Protein AF-A0A9P6AEB2-F1 (afdb_monomer)

pLDDT: mean 73.43, std 20.92, range [36.22, 98.19]

InterPro domains:
  IPR002227 Tyrosinase copper-binding domain [PF00264] (105-147)
  IPR008922 Di-copper centre-containing domain superfamily [G3DSA:1.10.1280.10] (51-149)
  IPR008922 Di-copper centre-containing domain superfamily [SSF48056] (62-147)

Nearest PDB structures (foldseek):
  8c0e-assembly1_E  TM=3.699E-01  e=6.112E+00  Pectobacterium atrosepticum
  8otw-assembly1_A  TM=3.261E-01  e=9.366E+00  Strongylocentrotus purpuratus

Structure (mmCIF, N/CA/C/O backbone):
data_AF-A0A9P6AEB2-F1
#
_entry.id   AF-A0A9P6AEB2-F1
#
loop_
_atom_site.group_PDB
_atom_site.id
_atom_site.type_symbol
_atom_site.label_atom_id
_atom_site.label_alt_id
_atom_site.label_comp_id
_atom_site.label_asym_id
_atom_site.label_entity_id
_atom_site.label_seq_id
_atom_site.pdbx_PDB_ins_code
_atom_site.Cartn_x
_atom_site.Cartn_y
_atom_site.Cartn_z
_atom_site.occupancy
_atom_site.B_iso_or_equiv
_atom_site.auth_seq_id
_atom_site.auth_comp_id
_atom_site.auth_asym_id
_atom_site.auth_atom_id
_atom_site.pdbx_PDB_model_num
ATOM 1 N N . MET A 1 1 ? -8.001 -49.826 -29.711 1.00 40.19 1 MET A N 1
ATOM 2 C CA . MET A 1 1 ? -7.305 -49.556 -28.436 1.00 40.19 1 MET A CA 1
ATOM 3 C C . MET A 1 1 ? -7.581 -48.108 -28.078 1.00 40.19 1 MET A C 1
ATOM 5 O O . MET A 1 1 ? -6.983 -47.218 -28.660 1.00 40.19 1 MET A O 1
ATOM 9 N N . GLY A 1 2 ? -8.594 -47.877 -27.250 1.00 40.66 2 GLY A N 1
ATOM 10 C CA . GLY A 1 2 ? -9.009 -46.552 -26.795 1.00 40.66 2 GLY A CA 1
ATOM 11 C C . GLY A 1 2 ? -9.121 -46.562 -25.275 1.00 40.66 2 GLY A C 1
ATOM 12 O O . GLY A 1 2 ? -9.336 -47.629 -24.709 1.00 40.66 2 GLY A O 1
ATOM 13 N N . HIS A 1 3 ? -9.013 -45.372 -24.679 1.00 36.22 3 HIS A N 1
ATOM 14 C CA . HIS A 1 3 ? -9.020 -45.037 -23.244 1.00 36.22 3 HIS A CA 1
ATOM 15 C C . HIS A 1 3 ? -7.656 -44.964 -22.548 1.00 36.22 3 HIS A C 1
ATOM 17 O O . HIS A 1 3 ? -7.284 -45.856 -21.800 1.00 36.22 3 HIS A O 1
ATOM 23 N N . VAL A 1 4 ? -6.995 -43.807 -22.685 1.00 41.25 4 VAL A N 1
ATOM 24 C CA . VAL A 1 4 ? -6.305 -43.152 -21.558 1.00 41.25 4 VAL A CA 1
ATOM 25 C C . VAL A 1 4 ? -6.561 -41.643 -21.652 1.00 41.25 4 VAL A C 1
ATOM 27 O O . VAL A 1 4 ? -5.725 -40.881 -22.120 1.00 41.25 4 VAL A O 1
ATOM 30 N N . ILE A 1 5 ? -7.753 -41.204 -21.241 1.00 45.84 5 ILE A N 1
ATOM 31 C CA . ILE A 1 5 ? -7.956 -39.849 -20.714 1.00 45.84 5 ILE A CA 1
ATOM 32 C C . ILE A 1 5 ? -8.869 -39.981 -19.492 1.00 45.84 5 ILE A C 1
ATOM 34 O O . ILE A 1 5 ? -9.943 -40.572 -19.598 1.00 45.84 5 ILE A O 1
ATOM 38 N N . ARG A 1 6 ? -8.439 -39.327 -18.404 1.00 44.28 6 ARG A N 1
ATOM 39 C CA . ARG A 1 6 ? -9.126 -39.008 -17.136 1.00 44.28 6 ARG A CA 1
ATOM 40 C C . ARG A 1 6 ? -8.819 -39.930 -15.960 1.00 44.28 6 ARG A C 1
ATOM 42 O O . ARG A 1 6 ? -9.438 -40.967 -15.813 1.00 44.28 6 ARG A O 1
ATOM 49 N N . GLU A 1 7 ? -7.909 -39.448 -15.117 1.00 44.34 7 GLU A N 1
ATOM 50 C CA . GLU A 1 7 ? -7.913 -39.438 -13.640 1.00 44.34 7 GLU A CA 1
ATOM 51 C C . GLU A 1 7 ? -6.505 -38.940 -13.257 1.00 44.34 7 GLU A C 1
ATOM 53 O O . GLU A 1 7 ? -5.522 -39.504 -13.710 1.00 44.34 7 GLU A O 1
ATOM 58 N N . PHE A 1 8 ? -6.302 -37.734 -12.719 1.00 37.47 8 PHE A N 1
ATOM 59 C CA . PHE A 1 8 ? -6.495 -37.361 -11.319 1.00 37.47 8 PHE A CA 1
ATOM 60 C C . PHE A 1 8 ? -6.744 -35.844 -11.191 1.00 37.47 8 PHE A C 1
ATOM 62 O O . PHE A 1 8 ? -5.813 -35.045 -11.214 1.00 37.47 8 PHE A O 1
ATOM 69 N N . THR A 1 9 ? -7.987 -35.433 -10.957 1.00 47.78 9 THR A N 1
ATOM 70 C CA . THR A 1 9 ? -8.284 -34.150 -10.294 1.00 47.78 9 THR A CA 1
ATOM 71 C C . THR A 1 9 ? -9.247 -34.424 -9.149 1.00 47.78 9 THR A C 1
ATOM 73 O O . THR A 1 9 ? -10.431 -34.103 -9.204 1.00 47.78 9 THR A O 1
ATOM 76 N N . SER A 1 10 ? -8.741 -35.089 -8.111 1.00 46.66 10 SER A N 1
ATOM 77 C CA . SER A 1 10 ? -9.442 -35.233 -6.838 1.00 46.66 10 SER A CA 1
ATOM 78 C C . SER A 1 10 ? -8.967 -34.113 -5.917 1.00 46.66 10 SER A C 1
ATOM 80 O O . SER A 1 10 ? -7.926 -34.214 -5.268 1.00 46.66 10 SER A O 1
ATOM 82 N N . ASN A 1 11 ? -9.744 -33.028 -5.877 1.00 57.44 11 ASN A N 1
ATOM 83 C CA . ASN A 1 11 ? -9.537 -31.851 -5.022 1.00 57.44 11 ASN A CA 1
ATOM 84 C C . ASN A 1 11 ? -9.326 -32.234 -3.537 1.00 57.44 11 ASN A C 1
ATOM 86 O O . ASN A 1 11 ? -8.696 -31.524 -2.764 1.00 57.44 11 ASN A O 1
ATOM 90 N N . THR A 1 12 ? -9.807 -33.409 -3.136 1.00 54.31 12 THR A N 1
ATOM 91 C CA . THR A 1 12 ? -9.716 -33.966 -1.785 1.00 54.31 12 THR A CA 1
ATOM 92 C C . THR A 1 12 ? -8.300 -34.295 -1.311 1.00 54.31 12 THR A C 1
ATOM 94 O O . THR A 1 12 ? -8.039 -34.166 -0.117 1.00 54.31 12 THR A O 1
ATOM 97 N N . ALA A 1 13 ? -7.380 -34.702 -2.192 1.00 53.53 13 ALA A N 1
ATOM 98 C CA . ALA A 1 13 ? -6.007 -35.019 -1.780 1.00 53.53 13 ALA A CA 1
ATOM 99 C C . ALA A 1 13 ? -5.210 -33.746 -1.449 1.00 53.53 13 ALA A C 1
ATOM 101 O O . ALA A 1 13 ? -4.573 -33.672 -0.398 1.00 53.53 13 ALA A O 1
ATOM 102 N N . GLY A 1 14 ? -5.335 -32.719 -2.297 1.00 50.91 14 GLY A N 1
ATOM 103 C CA . GLY A 1 14 ? -4.749 -31.398 -2.057 1.00 50.91 14 GLY A CA 1
ATOM 104 C C . GLY A 1 14 ? -5.352 -30.716 -0.830 1.00 50.91 14 GLY A C 1
ATOM 105 O O . GLY A 1 14 ? -4.615 -30.229 0.022 1.00 50.91 14 GLY A O 1
ATOM 106 N N . ILE A 1 15 ? -6.681 -30.772 -0.667 1.00 54.59 15 ILE A N 1
ATOM 107 C CA . ILE A 1 15 ? -7.358 -30.234 0.523 1.00 54.59 15 ILE A CA 1
ATOM 108 C C . ILE A 1 15 ? -6.864 -30.933 1.796 1.00 54.59 15 ILE A C 1
ATOM 110 O O . ILE A 1 15 ? -6.524 -30.252 2.754 1.00 54.59 15 ILE A O 1
ATOM 114 N N . ARG A 1 16 ? -6.737 -32.269 1.811 1.00 55.72 16 ARG A N 1
ATOM 115 C CA . ARG A 1 16 ? -6.231 -33.008 2.984 1.00 55.72 16 ARG A CA 1
ATOM 116 C C . ARG A 1 16 ? -4.800 -32.631 3.356 1.00 55.72 16 ARG A C 1
ATOM 118 O O . ARG A 1 16 ? -4.515 -32.482 4.541 1.00 55.72 16 ARG A O 1
ATOM 125 N N . GLN A 1 17 ? -3.917 -32.469 2.372 1.00 57.34 17 GLN A N 1
ATOM 126 C CA . GLN A 1 17 ? -2.542 -32.035 2.625 1.00 57.34 17 GLN A CA 1
ATOM 127 C C . GLN A 1 17 ? -2.496 -30.610 3.178 1.00 57.34 17 GLN A C 1
ATOM 129 O O . GLN A 1 17 ? -1.814 -30.364 4.168 1.00 57.34 17 GLN A O 1
ATOM 134 N N . VAL A 1 18 ? -3.275 -29.688 2.607 1.00 57.72 18 VAL A N 1
ATOM 135 C CA . VAL A 1 18 ? -3.355 -28.305 3.097 1.00 57.72 18 VAL A CA 1
ATOM 136 C C . VAL A 1 18 ? -3.968 -28.248 4.500 1.00 57.72 18 VAL A C 1
ATOM 138 O O . VAL A 1 18 ? -3.450 -27.533 5.350 1.00 57.72 18 VAL A O 1
ATOM 141 N N . THR A 1 19 ? -5.009 -29.035 4.795 1.00 54.16 19 THR A N 1
ATOM 142 C CA . THR A 1 19 ? -5.603 -29.115 6.140 1.00 54.16 19 THR A CA 1
ATOM 143 C C . THR A 1 19 ? -4.622 -29.685 7.162 1.00 54.16 19 THR A C 1
ATOM 145 O O . THR A 1 19 ? -4.500 -29.123 8.246 1.00 54.16 19 THR A O 1
ATOM 148 N N . MET A 1 20 ? -3.878 -30.741 6.813 1.00 60.97 20 MET A N 1
ATOM 149 C CA . MET A 1 20 ? -2.856 -31.325 7.689 1.00 60.97 20 MET A CA 1
ATOM 150 C C . MET A 1 20 ? -1.724 -30.328 7.969 1.00 60.97 20 MET A C 1
ATOM 152 O O . MET A 1 20 ? -1.334 -30.151 9.121 1.00 60.97 20 MET A O 1
ATOM 156 N N . LEU A 1 21 ? -1.229 -29.639 6.937 1.00 59.62 21 LEU A N 1
ATOM 157 C CA . LEU A 1 21 ? -0.194 -28.612 7.079 1.00 59.62 21 LEU A CA 1
ATOM 158 C C . LEU A 1 21 ? -0.692 -27.413 7.893 1.00 59.62 21 LEU A C 1
ATOM 160 O O . LEU A 1 21 ? 0.050 -26.883 8.713 1.00 59.62 21 LEU A O 1
ATOM 164 N N . CYS A 1 22 ? -1.955 -27.023 7.725 1.00 49.41 22 CYS A N 1
ATOM 165 C CA . CYS A 1 22 ? -2.576 -25.958 8.505 1.00 49.41 22 CYS A CA 1
ATOM 166 C C . CYS A 1 22 ? -2.737 -26.364 9.980 1.00 49.41 22 CYS A C 1
ATOM 168 O O . CYS A 1 22 ? -2.362 -25.604 10.866 1.00 49.41 22 CYS A O 1
ATOM 170 N N . GLN A 1 23 ? -3.187 -27.591 10.265 1.00 62.38 23 GLN A N 1
ATOM 171 C CA . GLN A 1 23 ? -3.258 -28.130 11.630 1.00 62.38 23 GLN A CA 1
ATOM 172 C C . GLN A 1 23 ? -1.882 -28.248 12.287 1.00 62.38 23 GLN A C 1
ATOM 174 O O . GLN A 1 23 ? -1.746 -27.969 13.479 1.00 62.38 23 GLN A O 1
ATOM 179 N N . HIS A 1 24 ? -0.856 -28.609 11.517 1.00 57.66 24 HIS A N 1
ATOM 180 C CA . HIS A 1 24 ? 0.514 -28.654 12.006 1.00 57.66 24 HIS A CA 1
ATOM 181 C C . HIS A 1 24 ? 1.066 -27.249 12.290 1.00 57.66 24 HIS A C 1
ATOM 183 O O . HIS A 1 24 ? 1.595 -27.015 13.374 1.00 57.66 24 HIS A O 1
ATOM 189 N N . ALA A 1 25 ? 0.851 -26.282 11.394 1.00 53.41 25 ALA A N 1
ATOM 190 C CA . ALA A 1 25 ? 1.230 -24.885 11.614 1.00 53.41 25 ALA A CA 1
ATOM 191 C C . ALA A 1 25 ? 0.527 -24.286 12.848 1.00 53.41 25 ALA A C 1
ATOM 193 O O . ALA A 1 25 ? 1.171 -23.654 13.677 1.00 53.41 25 ALA A O 1
ATOM 194 N N . LEU A 1 26 ? -0.762 -24.586 13.045 1.00 56.41 26 LEU A N 1
ATOM 195 C CA . LEU A 1 26 ? -1.515 -24.211 14.250 1.00 56.41 26 LEU A CA 1
ATOM 196 C C . LEU A 1 26 ? -1.003 -24.908 15.522 1.00 56.41 26 LEU A C 1
ATOM 198 O O . LEU A 1 26 ? -1.275 -24.455 16.633 1.00 56.41 26 LEU A O 1
ATOM 202 N N . SER A 1 27 ? -0.318 -26.050 15.408 1.00 58.12 27 SER A N 1
ATOM 203 C CA . SER A 1 27 ? 0.345 -26.731 16.539 1.00 58.12 27 SER A CA 1
ATOM 204 C C . SER A 1 27 ? 1.694 -26.143 16.912 1.00 58.12 27 SER A C 1
ATOM 206 O O . SER A 1 27 ? 2.167 -26.385 18.017 1.00 58.12 27 SER A O 1
ATOM 208 N N . MET A 1 28 ? 2.258 -25.327 16.028 1.00 53.81 28 MET A N 1
ATOM 209 C CA . MET A 1 28 ? 3.530 -24.646 16.225 1.00 53.81 28 MET A CA 1
ATOM 210 C C . MET A 1 28 ? 3.367 -23.184 16.659 1.00 53.81 28 MET A C 1
ATOM 212 O O . MET A 1 28 ? 4.372 -22.528 16.912 1.00 53.81 28 MET A O 1
ATOM 216 N N . ASP A 1 29 ? 2.135 -22.672 16.762 1.00 47.72 29 ASP A N 1
ATOM 217 C CA . ASP A 1 29 ? 1.865 -21.304 17.213 1.00 47.72 29 ASP A CA 1
ATOM 218 C C . ASP A 1 29 ? 1.933 -21.193 18.755 1.00 47.72 29 ASP A C 1
ATOM 220 O O . ASP A 1 29 ? 1.071 -21.749 19.449 1.00 47.72 29 ASP A O 1
ATOM 224 N N . PRO A 1 30 ? 2.917 -20.463 19.319 1.00 51.06 30 PRO A N 1
ATOM 225 C CA . PRO A 1 30 ? 3.037 -20.253 20.762 1.00 51.06 30 PRO A CA 1
ATOM 226 C C . PRO A 1 30 ? 1.920 -19.371 21.352 1.00 51.06 30 PRO A C 1
ATOM 228 O O . PRO A 1 30 ? 1.760 -19.341 22.570 1.00 51.06 30 PRO A O 1
ATOM 231 N N . ASN A 1 31 ? 1.118 -18.693 20.521 1.00 48.31 31 ASN A N 1
ATOM 232 C CA . ASN A 1 31 ? -0.014 -17.852 20.930 1.00 48.31 31 ASN A CA 1
ATOM 233 C C . ASN A 1 31 ? -1.377 -18.556 20.825 1.00 48.31 31 ASN A C 1
ATOM 235 O O . ASN A 1 31 ? -2.420 -17.907 20.912 1.00 48.31 31 ASN A O 1
ATOM 239 N N . ARG A 1 32 ? -1.403 -19.892 20.704 1.00 50.16 32 ARG A N 1
ATOM 240 C CA . ARG A 1 32 ? -2.634 -20.707 20.621 1.00 50.16 32 ARG A CA 1
ATOM 241 C C . ARG A 1 32 ? -3.690 -20.385 21.702 1.00 50.16 32 ARG A C 1
ATOM 243 O O . ARG A 1 32 ? -4.865 -20.672 21.500 1.00 50.16 32 ARG A O 1
ATOM 250 N N . GLY A 1 33 ? -3.300 -19.799 22.836 1.00 47.12 33 GLY A N 1
ATOM 251 C CA . GLY A 1 33 ? -4.201 -19.449 23.937 1.00 47.12 33 GLY A CA 1
ATOM 252 C C . GLY A 1 33 ? -4.789 -18.030 23.941 1.00 47.12 33 GLY A C 1
ATOM 253 O O . GLY A 1 33 ? -5.645 -17.776 24.783 1.00 47.12 33 GLY A O 1
ATOM 254 N N . SER A 1 34 ? -4.359 -17.097 23.079 1.00 50.69 34 SER A N 1
ATOM 255 C CA . SER A 1 34 ? -4.666 -15.663 23.276 1.00 50.69 34 SER A CA 1
ATOM 256 C C . SER A 1 34 ? -5.599 -15.012 22.253 1.00 50.69 34 SER A C 1
ATOM 258 O O . SER A 1 34 ? -6.028 -13.885 22.487 1.00 50.69 34 SER A O 1
ATOM 260 N N . HIS A 1 35 ? -6.009 -15.700 21.184 1.00 49.31 35 HIS A N 1
ATOM 261 C CA . HIS A 1 35 ? -6.976 -15.144 20.233 1.00 49.31 35 HIS A CA 1
ATOM 262 C C . HIS A 1 35 ? -8.134 -16.114 19.953 1.00 49.31 35 HIS A C 1
ATOM 264 O O . HIS A 1 35 ? -8.022 -17.074 19.199 1.00 49.31 35 HIS A O 1
ATOM 270 N N . LEU A 1 36 ? -9.267 -15.806 20.590 1.00 50.62 36 LEU A N 1
ATOM 271 C CA . LEU A 1 36 ? -10.631 -16.116 20.151 1.00 50.62 36 LEU A CA 1
ATOM 272 C C . LEU A 1 36 ? -11.034 -17.595 19.958 1.00 50.62 36 LEU A C 1
ATOM 274 O O . LEU A 1 36 ? -11.782 -17.918 19.038 1.00 50.62 36 LEU A O 1
ATOM 278 N N . TRP A 1 37 ? -10.650 -18.487 20.870 1.00 43.53 37 TRP A N 1
ATOM 279 C CA . TRP A 1 37 ? -11.386 -19.744 21.058 1.00 43.53 37 TRP A CA 1
ATOM 280 C C . TRP A 1 37 ? -12.529 -19.500 22.053 1.00 43.53 37 TRP A C 1
ATOM 282 O O . TRP A 1 37 ? -12.305 -19.509 23.259 1.00 43.53 37 TRP A O 1
ATOM 292 N N . ASP A 1 38 ? -13.743 -19.209 21.560 1.00 46.75 38 ASP A N 1
ATOM 293 C CA . ASP A 1 38 ? -14.956 -19.171 22.394 1.00 46.75 38 ASP A CA 1
ATOM 294 C C . ASP A 1 38 ? -15.459 -20.614 22.599 1.00 46.75 38 ASP A C 1
ATOM 296 O O . ASP A 1 38 ? -15.957 -21.215 21.640 1.00 46.75 38 ASP A O 1
ATOM 300 N N . PRO A 1 39 ? -15.398 -21.169 23.826 1.00 49.31 39 PRO A N 1
ATOM 301 C CA . PRO A 1 39 ? -15.844 -22.535 24.119 1.00 49.31 39 PRO A CA 1
ATOM 302 C C . PRO A 1 39 ? -17.329 -22.789 23.800 1.00 49.31 39 PRO A C 1
ATOM 304 O O . PRO A 1 39 ? -17.788 -23.928 23.820 1.00 49.31 39 PRO A O 1
ATOM 307 N N . ARG A 1 40 ? -18.116 -21.738 23.524 1.00 49.19 40 ARG A N 1
ATOM 308 C CA . ARG A 1 40 ? -19.536 -21.842 23.155 1.00 49.19 40 ARG A CA 1
ATOM 309 C C . ARG A 1 40 ? -19.768 -22.298 21.712 1.00 49.19 40 ARG A C 1
ATOM 311 O O . ARG A 1 40 ? -20.885 -22.701 21.397 1.00 49.19 40 ARG A O 1
ATOM 318 N N . LEU A 1 41 ? -18.759 -22.242 20.840 1.00 50.47 41 LEU A N 1
ATOM 319 C CA . LEU A 1 41 ? -18.896 -22.606 19.421 1.00 50.47 41 LEU A CA 1
ATOM 320 C C . LEU A 1 41 ? -18.723 -24.111 19.157 1.00 50.47 41 LEU A C 1
ATOM 322 O O . LEU A 1 41 ? -19.281 -24.618 18.183 1.00 50.47 41 LEU A O 1
ATOM 326 N N . ASP A 1 42 ? -18.050 -24.833 20.057 1.00 53.47 42 ASP A N 1
ATOM 327 C CA . ASP A 1 42 ? -17.804 -26.280 19.935 1.00 53.47 42 ASP A CA 1
ATOM 328 C C . ASP A 1 42 ? -19.083 -27.123 20.096 1.00 53.47 42 ASP A C 1
ATOM 330 O O . ASP A 1 42 ? -19.167 -28.248 19.608 1.00 53.47 42 ASP A O 1
ATOM 334 N N . ASN A 1 43 ? -20.126 -26.560 20.715 1.00 51.88 43 ASN A N 1
ATOM 335 C CA . ASN A 1 43 ? -21.402 -27.243 20.947 1.00 51.88 43 ASN A CA 1
ATOM 336 C C . ASN A 1 43 ? -22.419 -27.077 19.803 1.00 51.88 43 ASN A C 1
ATOM 338 O O . ASN A 1 43 ? -23.511 -27.645 19.867 1.00 51.88 43 ASN A O 1
ATOM 342 N N . CYS A 1 44 ? -22.105 -26.308 18.754 1.00 57.16 44 CYS A N 1
ATOM 343 C CA . CYS A 1 44 ? -23.092 -25.967 17.726 1.00 57.16 44 CYS A CA 1
ATOM 344 C C . CYS A 1 44 ? -23.166 -26.956 16.549 1.00 57.16 44 CYS A C 1
ATOM 346 O O . CYS A 1 44 ? -24.097 -26.844 15.752 1.00 57.16 44 CYS A O 1
ATOM 348 N N . PHE A 1 45 ? -22.284 -27.960 16.435 1.00 43.25 45 PHE A N 1
ATOM 349 C CA . PHE A 1 45 ? -22.430 -29.032 15.433 1.00 43.25 45 PHE A CA 1
ATOM 350 C C . PHE A 1 45 ? -21.645 -30.317 15.797 1.00 43.25 45 PHE A C 1
ATOM 352 O O . PHE A 1 45 ? -20.473 -30.194 16.134 1.00 43.25 45 PHE A O 1
ATOM 359 N N . PRO A 1 46 ? -22.183 -31.552 15.622 1.00 55.12 46 PRO A N 1
ATOM 360 C CA . PRO A 1 46 ? -23.565 -31.944 15.368 1.00 55.12 46 PRO A CA 1
ATOM 361 C C . PRO A 1 46 ? -24.220 -32.715 16.535 1.00 55.12 46 PRO A C 1
ATOM 363 O O . PRO A 1 46 ? -23.665 -33.648 17.104 1.00 55.12 46 PRO A O 1
ATOM 366 N N . ARG A 1 47 ? -25.523 -32.439 16.676 1.00 52.75 47 ARG A N 1
ATOM 367 C CA . ARG A 1 47 ? -26.594 -33.263 17.267 1.00 52.75 47 ARG A CA 1
ATOM 368 C C . ARG A 1 47 ? -26.776 -33.241 18.791 1.00 52.75 47 ARG A C 1
ATOM 370 O O . ARG A 1 47 ? -26.071 -33.892 19.545 1.00 52.75 47 ARG A O 1
ATOM 377 N N . LYS A 1 48 ? -27.953 -32.692 19.129 1.00 48.69 48 LYS A N 1
ATOM 378 C CA . LYS A 1 48 ? -28.722 -32.836 20.371 1.00 48.69 48 LYS A CA 1
ATOM 379 C C . LYS A 1 48 ? -28.125 -32.063 21.546 1.00 48.69 48 LYS A C 1
ATOM 381 O O . LYS A 1 48 ? -27.433 -32.655 22.359 1.00 48.69 48 LYS A O 1
ATOM 386 N N . THR A 1 49 ? -28.432 -30.768 21.652 1.00 49.06 49 THR A N 1
ATOM 387 C CA . THR A 1 49 ? -29.131 -30.126 22.793 1.00 49.06 49 THR A CA 1
ATOM 388 C C . THR A 1 49 ? -29.125 -28.592 22.590 1.00 49.06 49 THR A C 1
ATOM 390 O O . THR A 1 49 ? -28.086 -28.010 22.328 1.00 49.06 49 THR A O 1
ATOM 393 N N . LEU A 1 50 ? -30.316 -27.976 22.655 1.00 51.28 50 LEU A N 1
ATOM 394 C CA . LEU A 1 50 ? -30.651 -26.536 22.766 1.00 51.28 50 LEU A CA 1
ATOM 395 C C . LEU A 1 50 ? -30.058 -25.516 21.756 1.00 51.28 50 LEU A C 1
ATOM 397 O O . LEU A 1 50 ? -29.032 -24.883 21.976 1.00 51.28 50 LEU A O 1
ATOM 401 N N . LEU A 1 51 ? -30.857 -25.217 20.718 1.00 51.69 51 LEU A N 1
ATOM 402 C CA . LEU A 1 51 ? -30.702 -24.108 19.751 1.00 51.69 51 LEU A CA 1
ATOM 403 C C . LEU A 1 51 ? -30.567 -22.701 20.372 1.00 51.69 51 LEU A C 1
ATOM 405 O O . LEU A 1 51 ? -30.123 -21.785 19.691 1.00 51.69 51 LEU A O 1
ATOM 409 N N . SER A 1 52 ? -30.944 -22.509 21.638 1.00 53.47 52 SER A N 1
ATOM 410 C CA . SER A 1 52 ? -30.935 -21.204 22.315 1.00 53.47 52 SER A CA 1
ATOM 411 C C . SER A 1 52 ? -29.545 -20.720 22.744 1.00 53.47 52 SER A C 1
ATOM 413 O O . SER A 1 52 ? -29.425 -19.611 23.259 1.00 53.47 52 SER A O 1
ATOM 415 N N . GLN A 1 53 ? -28.506 -21.544 22.576 1.00 55.91 53 GLN A N 1
ATOM 416 C CA . GLN A 1 53 ? -27.128 -21.236 22.985 1.00 55.91 53 GLN A CA 1
ATOM 417 C C . GLN A 1 53 ? -26.197 -20.914 21.807 1.00 55.91 53 GLN A C 1
ATOM 419 O O . GLN A 1 53 ? -25.096 -20.414 22.029 1.00 55.91 53 GLN A O 1
ATOM 424 N N . CYS A 1 54 ? -26.637 -21.134 20.564 1.00 54.25 54 CYS A N 1
ATOM 425 C CA . CYS A 1 54 ? -25.871 -20.751 19.382 1.00 54.25 54 CYS A CA 1
ATOM 426 C C . CYS A 1 54 ? -26.211 -19.302 18.987 1.00 54.25 54 CY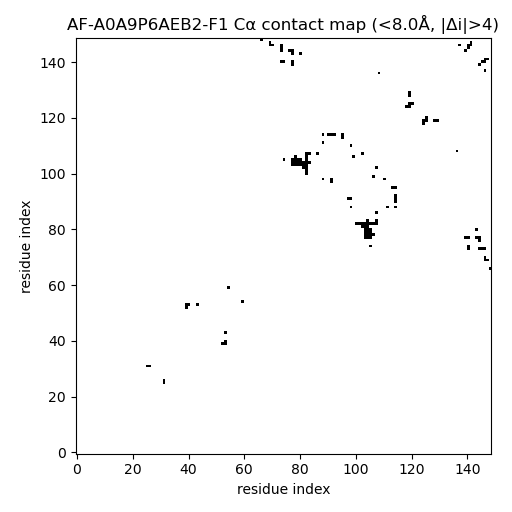S A C 1
ATOM 428 O O . CYS A 1 54 ? -27.390 -18.943 18.966 1.00 54.25 54 CYS A O 1
ATOM 430 N N . PRO A 1 55 ? -25.221 -18.449 18.663 1.00 57.75 55 PRO A N 1
ATOM 431 C CA . PRO A 1 55 ? -25.505 -17.123 18.124 1.00 57.75 55 PRO A CA 1
ATOM 432 C C . PRO A 1 55 ? -26.345 -17.255 16.844 1.00 57.75 55 PRO A C 1
ATOM 434 O O . PRO A 1 55 ? -26.041 -18.094 15.998 1.00 57.75 55 PRO A O 1
ATOM 437 N N . ASP A 1 56 ? -27.396 -16.435 16.712 1.00 59.91 56 ASP A N 1
ATOM 438 C CA . ASP A 1 56 ? -28.317 -16.475 15.568 1.00 59.91 56 ASP A CA 1
ATOM 439 C C . ASP A 1 56 ? -27.554 -16.583 14.241 1.00 59.91 56 ASP A C 1
ATOM 441 O O . ASP A 1 56 ? -26.587 -15.855 14.007 1.00 59.91 56 ASP A O 1
ATOM 445 N N . SER A 1 57 ? -28.012 -17.433 13.320 1.00 55.38 57 SER A N 1
ATOM 446 C CA . SER A 1 57 ? -27.394 -17.591 11.991 1.00 55.38 57 SER A CA 1
ATOM 447 C C . SER A 1 57 ? -27.253 -16.258 11.241 1.00 55.38 57 SER A C 1
ATOM 449 O O . SER A 1 57 ? -26.299 -16.045 10.490 1.00 55.38 57 SER A O 1
ATOM 451 N N . LYS A 1 58 ? -28.162 -15.311 11.513 1.00 50.47 58 LYS A N 1
ATOM 452 C CA . LYS A 1 58 ? -28.076 -13.925 11.043 1.00 50.47 58 LYS A CA 1
ATOM 453 C C . LYS A 1 58 ? -26.868 -13.191 11.624 1.00 50.47 58 LYS A C 1
ATOM 455 O O . LYS A 1 58 ? -26.195 -12.521 10.855 1.00 50.47 58 LYS A O 1
ATOM 460 N N . ARG A 1 59 ? -26.555 -13.365 12.914 1.00 48.38 59 ARG A N 1
ATOM 461 C CA . ARG A 1 59 ? -25.407 -12.770 13.622 1.00 48.38 59 ARG A CA 1
ATOM 462 C C . ARG A 1 59 ? -24.064 -13.302 13.114 1.00 48.38 59 ARG A C 1
ATOM 464 O O . ARG A 1 59 ? -23.147 -12.506 12.952 1.00 48.38 59 ARG A O 1
ATOM 471 N N . MET A 1 60 ? -23.950 -14.594 12.789 1.00 45.69 60 MET A N 1
ATOM 472 C CA . MET A 1 60 ? -22.754 -15.138 12.111 1.00 45.69 60 MET A CA 1
ATOM 473 C C . MET A 1 60 ? -22.594 -14.573 10.692 1.00 45.69 60 MET A C 1
ATOM 475 O O . MET A 1 60 ? -21.486 -14.236 10.279 1.00 45.69 60 MET A O 1
ATOM 479 N N . ALA A 1 61 ? -23.696 -14.402 9.953 1.00 47.03 61 ALA A N 1
ATOM 480 C CA . ALA A 1 61 ? -23.658 -13.781 8.632 1.00 47.03 61 ALA A CA 1
ATOM 481 C C . ALA A 1 61 ? -23.285 -12.285 8.687 1.00 47.03 61 ALA A C 1
ATOM 483 O O . ALA A 1 61 ? -22.568 -11.814 7.804 1.00 47.03 61 ALA A O 1
ATOM 484 N N . THR A 1 62 ? -23.717 -11.534 9.709 1.00 47.94 62 THR A N 1
ATOM 485 C CA . THR A 1 62 ? -23.257 -10.152 9.937 1.00 47.94 62 THR A CA 1
ATOM 486 C C . THR A 1 62 ? -21.801 -10.109 10.387 1.00 47.94 62 THR A C 1
ATOM 488 O O . THR A 1 62 ? -21.038 -9.329 9.824 1.00 47.94 62 THR A O 1
ATOM 491 N N . ALA A 1 63 ? -21.387 -10.982 11.309 1.00 50.19 63 ALA A N 1
ATOM 492 C CA . ALA A 1 63 ? -20.009 -11.062 11.795 1.00 50.19 63 ALA A CA 1
ATOM 493 C C . ALA A 1 63 ? -19.004 -11.458 10.699 1.00 50.19 63 ALA A C 1
ATOM 495 O O . ALA A 1 63 ? -17.862 -11.038 10.760 1.00 50.19 63 ALA A O 1
ATOM 496 N N . HIS A 1 64 ? -19.409 -12.192 9.654 1.00 49.59 64 HIS A N 1
ATOM 497 C CA . HIS A 1 64 ? -18.552 -12.462 8.487 1.00 49.59 64 HIS A CA 1
ATOM 498 C C . HIS A 1 64 ? -18.543 -11.340 7.433 1.00 49.59 64 HIS A C 1
ATOM 500 O O . HIS A 1 64 ? -17.606 -11.243 6.637 1.00 49.59 64 HIS A O 1
ATOM 506 N N . ARG A 1 65 ? -19.581 -10.497 7.389 1.00 55.06 65 ARG A N 1
ATOM 507 C CA . ARG A 1 65 ? -19.653 -9.337 6.480 1.00 55.06 65 ARG A CA 1
ATOM 508 C C .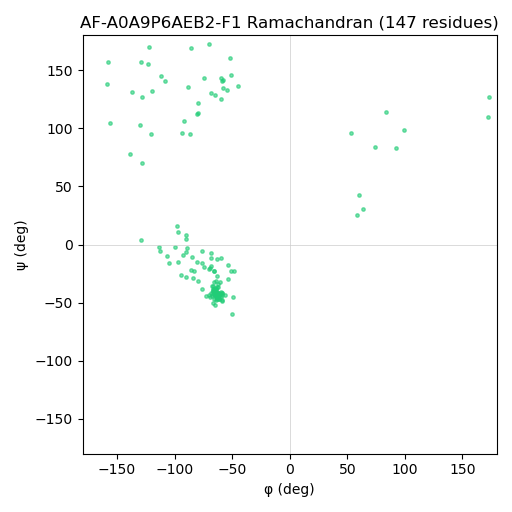 ARG A 1 65 ? -18.944 -8.110 7.051 1.00 55.06 65 ARG A C 1
ATOM 510 O O . ARG A 1 65 ? -18.422 -7.312 6.277 1.00 55.06 65 ARG A O 1
ATOM 517 N N . GLN A 1 66 ? -18.898 -7.984 8.376 1.00 61.44 66 GLN A N 1
ATOM 518 C CA . GLN A 1 66 ? -18.260 -6.873 9.084 1.00 61.44 66 GLN A CA 1
ATOM 519 C C . GLN A 1 66 ? -16.748 -6.749 8.808 1.00 61.44 66 GLN A C 1
ATOM 521 O O . GLN A 1 66 ? -16.341 -5.661 8.411 1.00 61.44 66 GLN A O 1
ATOM 526 N N . PRO A 1 67 ? -15.927 -7.819 8.858 1.00 66.25 67 PRO A N 1
ATOM 527 C CA . PRO A 1 67 ? -14.491 -7.732 8.583 1.00 66.25 67 PRO A CA 1
ATOM 528 C C . PRO A 1 67 ? -14.189 -7.206 7.177 1.00 66.25 67 PRO A C 1
ATOM 530 O O . PRO A 1 67 ? -13.346 -6.333 6.990 1.00 66.25 67 PRO A O 1
ATOM 533 N N . LYS A 1 68 ? -14.947 -7.671 6.173 1.00 76.25 68 LYS A N 1
ATOM 534 C CA . LYS A 1 68 ? -14.809 -7.199 4.785 1.00 76.25 68 LYS A CA 1
ATOM 535 C C . LYS A 1 68 ? -15.220 -5.734 4.629 1.00 76.25 68 LYS A C 1
ATOM 537 O O . LYS A 1 68 ? -14.577 -4.998 3.884 1.00 76.25 68 LYS A O 1
ATOM 542 N N . ALA A 1 69 ? -16.292 -5.315 5.303 1.00 81.44 69 ALA A N 1
ATOM 543 C CA . ALA A 1 69 ? -16.771 -3.937 5.256 1.00 81.44 69 ALA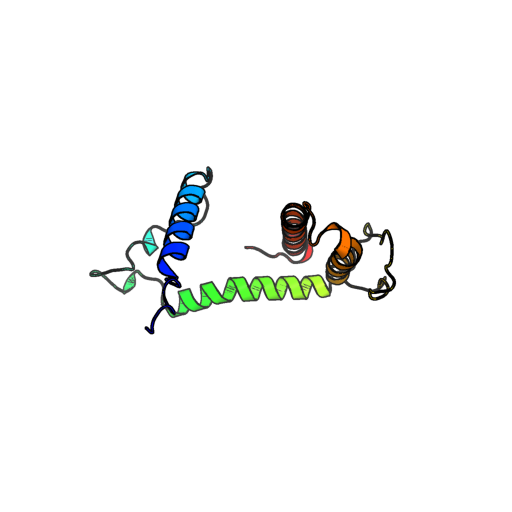 A CA 1
ATOM 544 C C . ALA A 1 69 ? -15.802 -2.963 5.948 1.00 81.44 69 ALA A C 1
ATOM 546 O O . ALA A 1 69 ? -15.528 -1.903 5.388 1.00 81.44 69 ALA A O 1
ATOM 547 N N . ASN A 1 70 ? -15.247 -3.349 7.100 1.00 87.06 70 ASN A N 1
ATOM 548 C CA . ASN A 1 70 ? -14.280 -2.558 7.866 1.00 87.06 70 ASN A CA 1
ATOM 549 C C . ASN A 1 70 ? -12.951 -2.399 7.117 1.00 87.06 70 ASN A C 1
ATOM 551 O O . ASN A 1 70 ? -12.382 -1.312 7.070 1.00 87.06 70 ASN A O 1
ATOM 555 N N . TRP A 1 71 ? -12.475 -3.463 6.467 1.00 87.75 71 TRP A N 1
ATOM 556 C CA . TRP A 1 71 ? -11.287 -3.366 5.621 1.00 87.75 71 TRP A CA 1
ATOM 557 C C . TRP A 1 71 ? -11.523 -2.423 4.434 1.00 87.75 71 TRP A C 1
ATOM 559 O O . TRP A 1 71 ? -10.716 -1.536 4.159 1.00 87.75 71 TRP A O 1
ATOM 569 N N . LEU A 1 72 ? -12.669 -2.551 3.756 1.00 92.06 72 LEU A N 1
ATOM 570 C CA . LEU A 1 72 ? -12.994 -1.697 2.615 1.00 92.06 72 LEU A CA 1
ATOM 571 C C . LEU A 1 72 ? -13.148 -0.221 3.015 1.00 92.06 72 LEU A C 1
ATOM 573 O O . LEU A 1 72 ? -12.737 0.659 2.257 1.00 92.06 72 LEU A O 1
ATOM 577 N N . SER A 1 73 ? -13.741 0.072 4.176 1.00 94.12 73 SER A N 1
ATOM 578 C CA . SER A 1 73 ? -13.830 1.448 4.677 1.00 94.12 73 SER A CA 1
ATOM 579 C C . SER A 1 73 ? -12.452 2.012 5.023 1.00 94.12 73 SER A C 1
ATOM 581 O O . SER A 1 73 ? -12.182 3.163 4.685 1.00 94.12 73 SER A O 1
ATOM 583 N N . ALA A 1 74 ? -11.556 1.209 5.603 1.00 94.75 74 ALA A N 1
ATOM 584 C CA . ALA A 1 74 ? -10.186 1.624 5.888 1.00 94.75 74 ALA A CA 1
ATOM 585 C C . ALA A 1 74 ? -9.387 1.915 4.607 1.00 94.75 74 ALA A C 1
ATOM 587 O O . ALA A 1 74 ? -8.728 2.949 4.519 1.00 94.75 74 ALA A O 1
ATOM 588 N N . VAL A 1 75 ? -9.501 1.071 3.576 1.00 95.75 75 VAL A N 1
ATOM 589 C CA . VAL A 1 75 ? -8.849 1.313 2.274 1.00 95.75 75 VAL A CA 1
ATOM 590 C C . VAL A 1 75 ? -9.372 2.595 1.623 1.00 95.75 75 VAL A C 1
ATOM 592 O O . VAL A 1 75 ? -8.583 3.410 1.148 1.00 95.75 75 VAL A O 1
ATOM 595 N N . LYS A 1 76 ? -10.691 2.828 1.662 1.00 96.25 76 LYS A N 1
ATOM 596 C CA . LYS A 1 76 ? -11.288 4.094 1.202 1.00 96.25 76 LYS A CA 1
ATOM 597 C C . LYS A 1 76 ? -10.805 5.292 2.012 1.00 96.25 76 LYS A C 1
ATOM 599 O O . LYS A 1 76 ? -10.632 6.369 1.460 1.00 96.25 76 LYS A O 1
ATOM 604 N N . CYS A 1 77 ? -10.604 5.141 3.316 1.00 96.94 77 CYS A N 1
ATOM 605 C CA . CYS A 1 77 ? -9.997 6.194 4.120 1.00 96.94 77 CYS A CA 1
ATOM 606 C C . CYS A 1 77 ? -8.567 6.484 3.639 1.00 96.94 77 CYS A C 1
ATOM 608 O O . CYS A 1 77 ? -8.224 7.646 3.427 1.00 96.94 77 CYS A O 1
ATOM 610 N N . LEU A 1 78 ? -7.761 5.447 3.391 1.00 95.75 78 LEU A N 1
ATOM 611 C CA . LEU A 1 78 ? -6.367 5.587 2.969 1.00 95.75 78 LEU A CA 1
ATOM 612 C C . LEU A 1 78 ? -6.233 6.299 1.614 1.00 95.75 78 LEU A C 1
ATOM 614 O O . LEU A 1 78 ? -5.313 7.095 1.435 1.00 95.75 78 LEU A O 1
ATOM 618 N N . SER A 1 79 ? -7.191 6.100 0.702 1.00 96.25 79 SER A N 1
ATOM 619 C CA . SER A 1 79 ? -7.244 6.809 -0.588 1.00 96.25 79 SER A CA 1
ATOM 620 C C . SER A 1 79 ? -7.557 8.305 -0.477 1.00 96.25 79 SER A C 1
ATOM 622 O O . SER A 1 79 ? -7.503 9.015 -1.472 1.00 96.25 79 SER A O 1
ATOM 624 N N . HIS A 1 80 ? -7.903 8.798 0.713 1.00 96.06 80 HIS A N 1
ATOM 625 C CA . HIS A 1 80 ? -8.101 10.224 0.988 1.00 96.06 80 HIS A CA 1
ATOM 626 C C . HIS A 1 80 ? -7.055 10.781 1.959 1.00 96.06 80 HIS A C 1
ATOM 628 O O . HIS A 1 80 ? -7.077 11.973 2.274 1.00 96.06 80 HIS A O 1
ATOM 634 N N . LYS A 1 81 ? -6.143 9.943 2.468 1.00 95.31 81 LYS A N 1
ATOM 635 C CA . LYS A 1 81 ? -5.078 10.406 3.355 1.00 95.31 81 LYS A CA 1
ATOM 636 C C . LYS A 1 81 ? -4.024 11.159 2.556 1.00 95.31 81 LYS A C 1
ATOM 638 O O . LYS A 1 81 ? -3.722 10.763 1.427 1.00 95.31 81 LYS A O 1
ATOM 643 N N . PRO A 1 82 ? -3.448 12.226 3.138 1.00 94.50 82 PRO A N 1
ATOM 644 C CA . PRO A 1 82 ? -2.348 12.918 2.500 1.00 94.50 82 PRO A CA 1
ATOM 645 C C . PRO A 1 82 ? -1.198 11.938 2.301 1.00 94.50 82 PRO A C 1
ATOM 647 O O . PRO A 1 82 ? -0.940 11.083 3.151 1.00 94.50 82 PRO A O 1
ATOM 650 N N . ARG A 1 83 ? -0.513 12.092 1.176 1.00 91.94 83 ARG A N 1
ATOM 651 C CA . ARG A 1 83 ? 0.671 11.317 0.844 1.00 91.94 83 ARG A CA 1
ATOM 652 C C . ARG A 1 83 ? 1.741 11.317 1.939 1.00 91.94 83 ARG A C 1
ATOM 654 O O . ARG A 1 83 ? 1.829 12.236 2.763 1.00 91.94 83 ARG A O 1
ATOM 661 N N . SER A 1 84 ? 2.634 10.337 1.881 1.00 88.06 84 SER A N 1
ATOM 662 C CA . SER A 1 84 ? 3.813 10.316 2.735 1.00 88.06 84 SER A CA 1
ATOM 663 C C . SER A 1 84 ? 4.779 11.442 2.357 1.00 88.06 84 SER A C 1
ATOM 665 O O . SER A 1 84 ? 5.149 11.614 1.193 1.00 88.06 84 SER A O 1
ATOM 667 N N . ARG A 1 85 ? 5.233 12.207 3.358 1.00 83.88 85 ARG A N 1
ATOM 668 C CA . ARG A 1 85 ? 6.250 13.261 3.178 1.00 83.88 85 ARG A CA 1
ATOM 669 C C . ARG A 1 85 ? 7.659 12.705 2.980 1.00 83.88 85 ARG A C 1
ATOM 671 O O . ARG A 1 85 ? 8.527 13.430 2.514 1.00 83.88 85 ARG A O 1
ATOM 678 N N . THR A 1 86 ? 7.886 11.455 3.371 1.00 85.06 86 THR A N 1
ATOM 679 C CA . THR A 1 86 ? 9.200 10.803 3.304 1.00 85.06 86 THR A CA 1
ATOM 680 C C . THR A 1 86 ? 9.363 9.939 2.063 1.00 85.06 86 THR A C 1
AT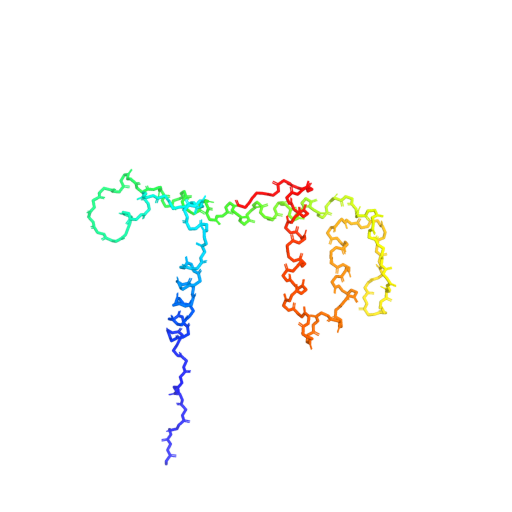OM 682 O O . THR A 1 86 ? 10.485 9.573 1.728 1.00 85.06 86 THR A O 1
ATOM 685 N N . PHE A 1 87 ? 8.268 9.619 1.369 1.00 84.81 87 PHE A N 1
ATOM 686 C CA . PHE A 1 87 ? 8.336 8.868 0.126 1.00 84.81 87 PHE A CA 1
ATOM 687 C C . PHE A 1 87 ? 8.728 9.784 -1.039 1.00 84.81 87 PHE A C 1
ATOM 689 O O . PHE A 1 87 ? 8.039 10.762 -1.339 1.00 84.81 87 PHE A O 1
ATOM 696 N N . ALA A 1 88 ? 9.832 9.435 -1.694 1.00 81.62 88 ALA A N 1
ATOM 697 C CA . ALA A 1 88 ? 10.293 10.030 -2.936 1.00 81.62 88 ALA A CA 1
ATOM 698 C C . ALA A 1 88 ? 10.563 8.893 -3.937 1.00 81.62 88 ALA A C 1
ATOM 700 O O . ALA A 1 88 ? 11.307 7.973 -3.587 1.00 81.62 88 ALA A O 1
ATOM 701 N N . PRO A 1 8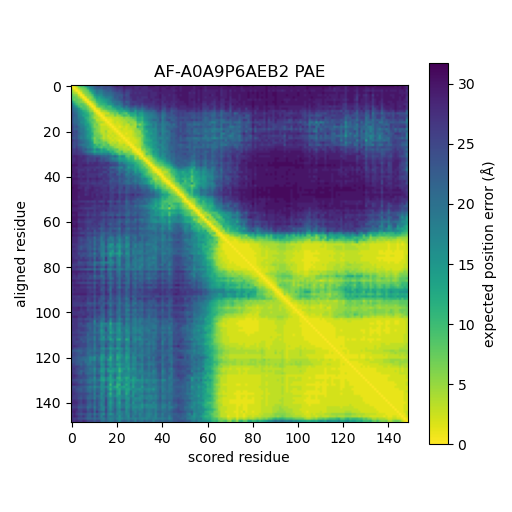9 ? 9.984 8.938 -5.151 1.00 81.06 89 PRO A N 1
ATOM 702 C CA . PRO A 1 89 ? 10.312 7.994 -6.215 1.00 81.06 89 PRO A CA 1
ATOM 703 C C . PRO A 1 89 ? 11.815 7.986 -6.476 1.00 81.06 89 PRO A C 1
ATOM 705 O O . PRO A 1 89 ? 12.421 9.051 -6.618 1.00 81.06 89 PRO A O 1
ATOM 708 N N . SER A 1 90 ? 12.416 6.803 -6.574 1.00 80.56 90 SER A N 1
ATOM 709 C CA . SER A 1 90 ? 13.823 6.682 -6.960 1.00 80.56 90 SER A CA 1
ATOM 710 C C . SER A 1 90 ? 13.996 6.809 -8.473 1.00 80.56 90 SER A C 1
ATOM 712 O O . SER A 1 90 ? 15.034 7.275 -8.938 1.00 80.56 90 SER A O 1
ATOM 714 N N . HIS A 1 91 ? 13.001 6.375 -9.243 1.00 80.25 91 HIS A N 1
ATOM 715 C CA . HIS A 1 91 ? 12.945 6.448 -10.693 1.00 80.25 91 HIS A CA 1
ATOM 716 C C . HIS A 1 91 ? 11.490 6.377 -11.181 1.00 80.25 91 HIS A C 1
ATOM 718 O O . HIS A 1 91 ? 10.605 5.875 -10.494 1.00 80.25 91 HIS A O 1
ATOM 724 N N . SER A 1 92 ? 11.235 6.884 -12.387 1.00 76.56 92 SER A N 1
ATOM 725 C CA . SER A 1 92 ? 9.935 6.761 -13.054 1.00 76.56 92 SER A CA 1
ATOM 726 C C . SER A 1 92 ? 10.143 6.027 -14.378 1.00 76.56 92 SER A C 1
ATOM 728 O O . SER A 1 92 ? 10.539 6.664 -15.357 1.00 76.56 92 SER A O 1
ATOM 730 N N . PRO A 1 93 ? 9.946 4.695 -14.418 1.00 77.44 93 PRO A N 1
ATOM 731 C CA . PRO A 1 93 ? 9.947 3.935 -15.663 1.00 77.44 93 PRO A CA 1
ATOM 732 C C . PRO A 1 93 ? 9.001 4.561 -16.707 1.00 77.44 93 PRO A C 1
ATOM 734 O O . PRO A 1 93 ? 7.953 5.088 -16.330 1.00 77.44 93 PRO A O 1
ATOM 737 N N . PRO A 1 94 ? 9.329 4.500 -18.010 1.00 76.69 94 PRO A N 1
ATOM 738 C CA . PRO A 1 94 ? 8.483 5.075 -19.061 1.00 76.69 94 PRO A CA 1
ATOM 739 C C . PRO A 1 94 ? 7.125 4.367 -19.193 1.00 76.69 94 PRO A C 1
ATOM 741 O O . PRO A 1 94 ? 6.167 4.968 -19.671 1.00 76.69 94 PRO A O 1
ATOM 744 N N . ASP A 1 95 ? 7.036 3.115 -18.738 1.00 85.19 95 ASP A N 1
ATOM 745 C CA . ASP A 1 95 ? 5.855 2.255 -18.883 1.00 85.19 95 ASP A CA 1
ATOM 746 C C . ASP A 1 95 ? 4.863 2.371 -17.711 1.00 85.19 95 ASP A C 1
ATOM 748 O O . ASP A 1 95 ? 3.910 1.594 -17.616 1.00 85.19 95 ASP A O 1
ATOM 752 N N . ILE A 1 96 ? 5.076 3.324 -16.799 1.00 88.19 96 ILE A N 1
ATOM 753 C CA . ILE A 1 96 ? 4.170 3.589 -15.679 1.00 88.19 96 ILE A CA 1
ATOM 754 C C . ILE A 1 96 ? 3.694 5.040 -15.701 1.00 88.19 96 ILE A C 1
ATOM 756 O O . ILE A 1 96 ? 4.343 5.927 -16.254 1.00 88.19 96 ILE A O 1
ATOM 760 N N . VAL A 1 97 ? 2.535 5.291 -15.093 1.00 86.31 97 VAL A N 1
ATOM 761 C CA . VAL A 1 97 ? 2.018 6.655 -14.947 1.00 86.31 97 VAL A CA 1
ATOM 762 C C . VAL A 1 97 ? 3.016 7.519 -14.180 1.00 86.31 97 VAL A C 1
ATOM 764 O O . VAL A 1 97 ? 3.627 7.062 -13.215 1.00 86.31 97 VAL A O 1
ATOM 767 N N . ALA A 1 98 ? 3.173 8.775 -14.605 1.00 87.06 98 ALA A N 1
ATOM 768 C CA . ALA A 1 98 ? 4.032 9.718 -13.906 1.00 87.06 98 ALA A CA 1
ATOM 769 C C . ALA A 1 98 ? 3.575 9.874 -12.452 1.00 87.06 98 ALA A C 1
ATOM 771 O O . ALA A 1 98 ? 2.378 9.905 -12.150 1.00 87.06 98 ALA A O 1
ATOM 772 N N . TYR A 1 99 ? 4.547 9.992 -11.557 1.00 87.12 99 TYR A N 1
ATOM 773 C CA . TYR A 1 99 ? 4.270 10.135 -10.141 1.00 87.12 99 TYR A CA 1
ATOM 774 C C . TYR A 1 99 ? 3.430 11.381 -9.838 1.00 87.12 99 TYR A C 1
ATOM 776 O O . TYR A 1 99 ? 3.813 12.504 -10.175 1.00 87.12 99 TYR A O 1
ATOM 784 N N . ASN A 1 100 ? 2.298 11.187 -9.157 1.00 87.38 100 ASN A N 1
ATOM 785 C CA . ASN A 1 100 ? 1.406 12.273 -8.779 1.00 87.38 100 ASN A CA 1
ATOM 786 C C . ASN A 1 100 ? 1.751 12.809 -7.382 1.00 87.38 100 ASN A C 1
ATOM 788 O O . ASN A 1 100 ? 1.410 12.215 -6.358 1.00 87.38 100 ASN A O 1
ATOM 792 N N . THR A 1 101 ? 2.363 13.991 -7.328 1.00 86.94 101 THR A N 1
ATOM 793 C CA . THR A 1 101 ? 2.708 14.662 -6.064 1.00 86.94 101 THR A CA 1
ATOM 794 C C . THR A 1 101 ? 1.490 15.146 -5.275 1.00 86.94 101 THR A C 1
ATOM 796 O O . THR A 1 101 ? 1.601 15.375 -4.073 1.00 86.94 101 THR A O 1
ATOM 799 N N . SER A 1 102 ? 0.327 15.268 -5.921 1.00 90.19 102 SER A N 1
ATOM 800 C CA . SER A 1 102 ? -0.965 15.573 -5.289 1.00 90.19 102 SER A CA 1
ATOM 801 C C . SER A 1 102 ? -1.809 14.321 -5.016 1.00 90.19 102 SER A C 1
ATOM 803 O O . SER A 1 102 ? -2.991 14.438 -4.699 1.00 90.19 102 SER A O 1
ATOM 805 N N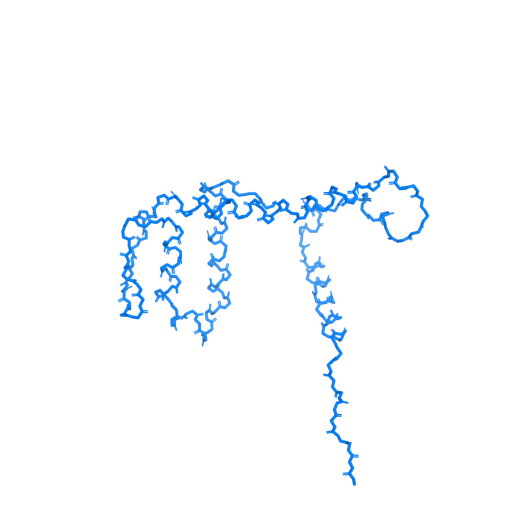 . GLY A 1 103 ? -1.221 13.129 -5.163 1.00 90.75 103 GLY A N 1
ATOM 806 C CA . GLY A 1 103 ? -1.869 11.854 -4.872 1.00 90.75 103 GLY A CA 1
ATOM 807 C C . GLY A 1 103 ? -2.095 11.603 -3.379 1.00 90.75 103 GLY A C 1
ATOM 808 O O . GLY A 1 103 ? -1.633 12.340 -2.502 1.00 90.75 103 GLY A O 1
ATOM 809 N N . SER A 1 104 ? -2.820 10.529 -3.104 1.00 94.88 104 SER A N 1
ATOM 810 C CA . SER A 1 104 ? -3.097 10.025 -1.764 1.00 94.88 104 SER A CA 1
ATOM 811 C C . SER A 1 104 ? -1.987 9.106 -1.244 1.00 94.88 104 SER A C 1
ATOM 813 O O . SER A 1 104 ? -1.128 8.642 -1.993 1.00 94.88 104 SER A O 1
ATOM 815 N N . LEU A 1 105 ? -2.033 8.776 0.049 1.00 95.19 105 LEU A N 1
ATOM 816 C CA . LEU A 1 105 ? -1.155 7.751 0.622 1.00 95.19 105 LEU A CA 1
ATOM 817 C C . LEU A 1 105 ? -1.365 6.378 -0.033 1.00 95.19 105 LEU A C 1
ATOM 819 O O . LEU A 1 105 ? -0.418 5.611 -0.160 1.00 95.19 105 LEU A O 1
ATOM 823 N N . TYR A 1 106 ? -2.585 6.063 -0.474 1.00 95.75 106 TYR A N 1
ATOM 824 C CA . TYR A 1 106 ? -2.839 4.849 -1.250 1.00 95.75 106 TYR A CA 1
ATOM 825 C C . TYR A 1 106 ? -2.075 4.857 -2.584 1.00 95.75 106 TYR A C 1
ATOM 827 O O . TYR A 1 106 ? -1.473 3.847 -2.948 1.00 95.75 106 TYR A O 1
ATOM 835 N N . ASP A 1 107 ? -2.039 6.002 -3.270 1.00 94.56 107 ASP A N 1
ATOM 836 C CA . ASP A 1 107 ? -1.322 6.146 -4.542 1.00 94.56 107 ASP A CA 1
ATOM 837 C C . ASP A 1 107 ? 0.193 5.962 -4.370 1.00 94.56 107 ASP A C 1
ATOM 839 O O . ASP A 1 107 ? 0.837 5.408 -5.258 1.00 94.56 107 ASP A O 1
ATOM 843 N N . ASP A 1 108 ? 0.758 6.327 -3.212 1.00 94.56 108 ASP A N 1
ATOM 844 C CA . ASP A 1 108 ? 2.167 6.049 -2.890 1.00 94.56 108 ASP A CA 1
ATOM 845 C C . ASP A 1 108 ? 2.470 4.545 -2.856 1.00 94.56 108 ASP A C 1
ATOM 847 O O . ASP A 1 108 ? 3.469 4.103 -3.422 1.00 94.56 108 ASP A O 1
ATOM 851 N N . PHE A 1 109 ? 1.605 3.742 -2.222 1.00 95.44 109 PHE A N 1
ATOM 852 C CA . PHE A 1 109 ? 1.773 2.284 -2.173 1.00 95.44 109 PHE A CA 1
ATOM 853 C C . PHE A 1 109 ? 1.686 1.657 -3.566 1.00 95.44 109 PHE A C 1
ATOM 855 O O . PHE A 1 109 ? 2.478 0.771 -3.897 1.00 95.44 109 PHE A O 1
ATOM 862 N N . VAL A 1 110 ? 0.736 2.116 -4.385 1.00 94.38 110 VAL A N 1
ATOM 863 C CA . VAL A 1 110 ? 0.578 1.643 -5.765 1.00 94.38 110 VAL A CA 1
ATOM 864 C C . VAL A 1 110 ? 1.804 2.014 -6.592 1.00 94.38 110 VAL A C 1
ATOM 866 O O . VAL A 1 110 ? 2.371 1.152 -7.262 1.00 94.38 110 VAL A O 1
ATOM 869 N N . PHE A 1 111 ? 2.253 3.267 -6.505 1.00 93.75 111 PHE A N 1
ATOM 870 C CA . PHE A 1 111 ? 3.409 3.737 -7.255 1.00 93.75 111 PHE A CA 1
ATOM 871 C C . PHE A 1 111 ? 4.682 2.977 -6.867 1.00 93.75 111 PHE A C 1
ATOM 873 O O . PHE A 1 111 ? 5.398 2.516 -7.749 1.00 93.75 111 PHE A O 1
ATOM 880 N N . LEU A 1 112 ? 4.930 2.761 -5.570 1.00 92.88 112 LEU A N 1
ATOM 881 C CA . LEU A 1 112 ? 6.068 1.976 -5.080 1.00 92.88 112 LEU A CA 1
ATOM 882 C C . LEU A 1 112 ? 6.095 0.558 -5.677 1.00 92.88 112 LEU A C 1
ATOM 884 O O . LEU A 1 112 ? 7.147 0.064 -6.083 1.00 92.88 112 LEU A O 1
ATOM 888 N N . HIS A 1 113 ? 4.934 -0.098 -5.738 1.00 94.88 113 HIS A N 1
ATOM 889 C CA . HIS A 1 113 ? 4.801 -1.424 -6.337 1.00 94.88 113 HIS A CA 1
ATOM 890 C C . HIS A 1 113 ? 5.060 -1.397 -7.852 1.00 94.88 113 HIS A C 1
ATOM 892 O O . HIS A 1 113 ? 5.740 -2.275 -8.381 1.00 94.88 113 HIS A O 1
ATOM 898 N N . MET A 1 114 ? 4.530 -0.392 -8.557 1.00 93.19 114 MET A N 1
ATOM 899 C CA . MET A 1 114 ? 4.742 -0.209 -9.998 1.00 93.19 114 MET A CA 1
ATOM 900 C C . MET A 1 114 ? 6.215 0.055 -10.329 1.00 93.19 114 MET A C 1
ATOM 902 O O . MET A 1 114 ? 6.766 -0.580 -11.225 1.00 93.19 114 MET A O 1
ATOM 906 N N . GLU A 1 115 ? 6.862 0.944 -9.579 1.00 91.69 115 GLU A N 1
ATOM 907 C CA . GLU A 1 115 ? 8.273 1.298 -9.727 1.00 91.69 115 GLU A CA 1
ATOM 908 C C . GLU A 1 115 ? 9.184 0.072 -9.548 1.00 91.69 115 GLU A C 1
ATOM 910 O O . GLU A 1 115 ? 10.125 -0.136 -10.313 1.00 91.69 115 GLU A O 1
ATOM 915 N N . GLN A 1 116 ? 8.892 -0.787 -8.568 1.00 92.25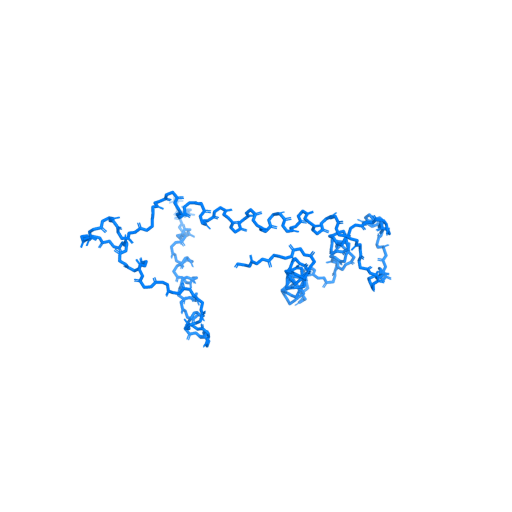 116 GLN A N 1
ATOM 916 C CA . GLN A 1 116 ? 9.725 -1.953 -8.259 1.00 92.25 116 GLN A CA 1
ATOM 917 C C . GLN A 1 116 ? 9.330 -3.222 -9.020 1.00 92.25 116 GLN A C 1
ATOM 919 O O . GLN A 1 116 ? 9.927 -4.274 -8.789 1.00 92.25 116 GLN A O 1
ATOM 924 N N . ASN A 1 117 ? 8.369 -3.150 -9.945 1.00 92.19 117 ASN A N 1
ATOM 925 C CA . ASN A 1 117 ? 7.744 -4.315 -10.571 1.00 92.19 117 ASN A CA 1
ATOM 926 C C . ASN A 1 117 ? 8.753 -5.358 -11.098 1.00 92.19 117 ASN A C 1
ATOM 928 O O . ASN A 1 117 ? 8.604 -6.547 -10.819 1.00 92.19 117 ASN A O 1
ATOM 932 N N . HIS A 1 118 ? 9.807 -4.916 -11.793 1.00 92.06 118 HIS A N 1
ATOM 933 C CA . HIS A 1 118 ? 10.846 -5.791 -12.361 1.00 92.06 118 HIS A CA 1
ATOM 934 C C . HIS A 1 118 ? 11.763 -6.449 -11.320 1.00 92.06 118 HIS A C 1
ATOM 936 O O . HIS A 1 118 ? 12.382 -7.470 -11.603 1.00 92.06 118 HIS A O 1
ATOM 942 N N . TRP A 1 119 ? 11.851 -5.881 -10.118 1.00 92.62 119 TRP A N 1
ATOM 943 C CA . TRP A 1 119 ? 12.670 -6.400 -9.021 1.00 92.62 119 TRP A CA 1
ATOM 944 C C . TRP A 1 119 ? 11.897 -7.374 -8.135 1.00 92.62 119 TRP A C 1
ATOM 946 O O . TRP A 1 119 ? 12.492 -8.269 -7.531 1.00 92.62 119 TRP A O 1
ATOM 956 N N . ILE A 1 120 ? 10.575 -7.212 -8.062 1.00 96.12 120 ILE A N 1
ATOM 957 C CA . ILE A 1 120 ? 9.715 -7.914 -7.102 1.00 96.12 120 ILE A CA 1
ATOM 958 C C . ILE A 1 120 ? 8.897 -9.043 -7.739 1.00 96.12 120 ILE A C 1
ATOM 960 O O . ILE A 1 120 ? 8.403 -9.895 -7.008 1.00 96.12 120 ILE A O 1
ATOM 964 N N . HIS A 1 121 ? 8.766 -9.103 -9.069 1.00 96.69 121 HIS A N 1
ATOM 965 C CA . HIS A 1 121 ? 8.065 -10.188 -9.769 1.00 96.69 121 HIS A CA 1
ATOM 966 C C . HIS A 1 121 ? 9.027 -11.107 -10.509 1.00 96.69 121 HIS A C 1
ATOM 968 O O . HIS A 1 121 ? 9.982 -10.655 -11.130 1.00 96.69 121 HIS A O 1
ATOM 974 N N . SER A 1 122 ? 8.745 -12.413 -10.471 1.00 96.25 122 SER A N 1
ATOM 975 C CA . SER A 1 122 ? 9.582 -13.447 -11.101 1.00 96.25 122 SER A CA 1
ATOM 976 C C . SER A 1 122 ? 11.033 -13.463 -10.596 1.00 96.25 122 SER A C 1
ATOM 978 O O . SER A 1 122 ? 11.937 -13.934 -11.283 1.00 96.25 122 SER A O 1
ATOM 980 N N . THR A 1 123 ? 11.253 -12.979 -9.372 1.00 96.12 123 THR A N 1
ATOM 981 C CA . THR A 1 123 ? 12.542 -12.991 -8.674 1.00 96.12 123 THR A CA 1
ATOM 982 C C . THR A 1 123 ? 12.420 -13.725 -7.336 1.00 96.12 123 THR A C 1
ATOM 984 O O . THR A 1 123 ? 11.321 -14.000 -6.847 1.00 96.12 123 THR A O 1
ATOM 987 N N . GLY A 1 124 ? 13.557 -13.989 -6.684 1.00 96.94 124 GLY A N 1
ATOM 988 C CA . GLY A 1 124 ? 13.581 -14.503 -5.308 1.00 96.94 124 GLY A CA 1
ATOM 989 C C . GLY A 1 124 ? 12.976 -13.546 -4.268 1.00 96.94 124 GLY A C 1
ATOM 990 O O . GLY A 1 124 ? 12.692 -13.968 -3.148 1.00 96.94 124 GLY A O 1
ATOM 991 N N . PHE A 1 125 ? 12.735 -12.279 -4.626 1.00 96.19 125 PHE A N 1
ATOM 992 C CA . PHE A 1 125 ? 12.155 -11.282 -3.727 1.00 96.19 125 PHE A CA 1
ATOM 993 C C . PHE A 1 125 ? 10.631 -11.308 -3.675 1.00 96.19 125 PHE A C 1
ATOM 995 O O . PHE A 1 125 ? 10.068 -10.700 -2.769 1.00 96.19 125 PHE A O 1
ATOM 1002 N N . PHE A 1 126 ? 9.962 -12.035 -4.573 1.00 97.56 126 PHE A N 1
ATOM 1003 C CA . PHE A 1 126 ? 8.504 -12.019 -4.680 1.00 97.56 126 PHE A CA 1
ATOM 1004 C C . PHE A 1 126 ? 7.798 -12.237 -3.336 1.00 97.56 126 PHE A C 1
ATOM 1006 O O . PHE A 1 126 ? 7.093 -11.353 -2.854 1.00 97.56 126 PHE A O 1
ATOM 1013 N N . LEU A 1 127 ? 8.031 -13.372 -2.679 1.00 97.38 127 LEU A N 1
ATOM 1014 C CA . LEU A 1 127 ? 7.376 -13.689 -1.408 1.00 97.38 127 LEU A CA 1
ATOM 1015 C C . LEU A 1 127 ? 7.784 -12.766 -0.244 1.00 97.38 127 LEU A C 1
ATOM 1017 O O . LEU A 1 127 ? 6.883 -12.263 0.436 1.00 97.38 127 LEU A O 1
ATOM 1021 N N . PRO A 1 128 ? 9.083 -12.527 0.038 1.00 97.62 128 PRO A N 1
ATOM 1022 C CA . PRO A 1 128 ? 9.461 -11.676 1.164 1.00 97.62 128 PRO A CA 1
ATOM 1023 C C . PRO A 1 128 ? 9.036 -10.215 0.970 1.00 97.62 128 PRO A C 1
ATOM 1025 O O . PRO A 1 128 ? 8.545 -9.609 1.923 1.00 97.62 128 PRO A O 1
ATOM 1028 N N . TRP A 1 129 ? 9.148 -9.667 -0.245 1.00 97.75 129 TRP A N 1
ATOM 1029 C CA . TRP A 1 129 ? 8.734 -8.294 -0.533 1.00 97.75 129 TRP A CA 1
ATOM 1030 C C . TRP A 1 129 ? 7.223 -8.129 -0.377 1.00 97.75 129 TRP A C 1
ATOM 1032 O O . TRP A 1 129 ? 6.790 -7.228 0.332 1.00 97.75 129 TRP A O 1
ATOM 1042 N N . HIS A 1 130 ? 6.410 -9.035 -0.937 1.00 98.19 130 HIS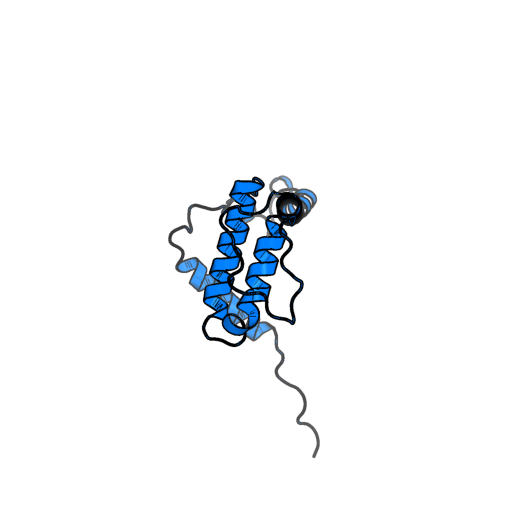 A N 1
ATOM 1043 C CA . HIS A 1 130 ? 4.949 -8.930 -0.834 1.00 98.19 130 HIS A CA 1
ATOM 1044 C C . HIS A 1 130 ? 4.452 -9.127 0.601 1.00 98.19 130 HIS A C 1
ATOM 1046 O O . HIS A 1 130 ? 3.524 -8.442 1.027 1.00 98.19 130 HIS A O 1
ATOM 1052 N N . ARG A 1 131 ? 5.086 -10.013 1.383 1.00 97.88 131 ARG A N 1
ATOM 1053 C CA . ARG A 1 131 ? 4.769 -10.158 2.812 1.00 97.88 131 ARG A CA 1
ATOM 1054 C C . ARG A 1 131 ? 5.041 -8.861 3.573 1.00 97.88 131 ARG A C 1
ATOM 1056 O O . ARG A 1 131 ? 4.199 -8.432 4.358 1.00 97.88 131 ARG A O 1
ATOM 1063 N N . TRP A 1 132 ? 6.198 -8.245 3.340 1.00 97.44 132 TRP A N 1
ATOM 1064 C CA . TRP A 1 132 ? 6.537 -6.963 3.952 1.00 97.44 132 TRP A CA 1
ATOM 1065 C C . TRP A 1 132 ? 5.604 -5.840 3.477 1.00 97.44 132 TRP A C 1
ATOM 1067 O O . TRP A 1 132 ? 5.108 -5.080 4.303 1.00 97.44 132 TRP A O 1
ATOM 1077 N N . PHE A 1 133 ? 5.295 -5.781 2.181 1.00 97.81 133 PHE A N 1
ATOM 1078 C CA . PHE A 1 133 ? 4.403 -4.786 1.588 1.00 97.81 133 PHE A CA 1
ATOM 1079 C C . PHE A 1 133 ? 3.002 -4.838 2.205 1.00 97.81 133 PHE A C 1
ATOM 1081 O O . PHE A 1 133 ? 2.488 -3.814 2.649 1.00 97.81 133 PHE A O 1
ATOM 1088 N N . VAL A 1 134 ? 2.413 -6.034 2.316 1.00 96.62 134 VAL A N 1
ATOM 1089 C CA . VAL A 1 134 ? 1.105 -6.221 2.962 1.00 96.62 134 VAL A CA 1
ATOM 1090 C C . VAL A 1 134 ? 1.161 -5.827 4.436 1.00 96.62 134 VAL A C 1
ATOM 1092 O O . VAL A 1 134 ? 0.261 -5.139 4.903 1.00 96.62 134 VAL A O 1
ATOM 1095 N N . TYR A 1 135 ? 2.226 -6.187 5.159 1.00 96.62 135 TYR A N 1
ATOM 1096 C CA . TYR A 1 135 ? 2.398 -5.762 6.550 1.00 96.62 135 TYR A CA 1
ATOM 1097 C C . TYR A 1 135 ? 2.428 -4.231 6.683 1.00 96.62 135 TYR A C 1
ATOM 1099 O O . TYR A 1 135 ? 1.694 -3.680 7.500 1.00 96.62 135 TYR A O 1
ATOM 1107 N N . GLN A 1 136 ? 3.210 -3.527 5.857 1.00 96.88 136 GLN A N 1
ATOM 1108 C CA . GLN A 1 136 ? 3.260 -2.059 5.878 1.00 96.88 136 GLN A CA 1
ATOM 1109 C C . GLN A 1 136 ? 1.922 -1.426 5.485 1.00 96.88 136 GLN A C 1
ATOM 1111 O O . GLN A 1 136 ? 1.506 -0.437 6.087 1.00 96.88 136 GLN A O 1
ATOM 1116 N N . PHE A 1 137 ? 1.219 -2.010 4.514 1.00 96.69 137 PHE A N 1
ATOM 1117 C CA . PHE A 1 137 ? -0.106 -1.548 4.119 1.00 96.69 137 PHE A CA 1
ATOM 1118 C C . PHE A 1 137 ? -1.115 -1.701 5.265 1.00 96.69 137 PHE A C 1
ATOM 1120 O O . PHE A 1 137 ? -1.803 -0.741 5.606 1.00 96.69 137 PHE A O 1
ATOM 1127 N N . THR A 1 138 ? -1.154 -2.859 5.934 1.00 95.31 138 THR A N 1
ATOM 1128 C CA . THR A 1 138 ? -2.005 -3.083 7.114 1.00 95.31 138 THR A CA 1
ATOM 1129 C C . THR A 1 138 ? -1.654 -2.129 8.252 1.00 95.31 138 THR A C 1
ATOM 1131 O O . THR A 1 138 ? -2.551 -1.540 8.853 1.00 95.31 138 THR A O 1
ATOM 1134 N N . LYS A 1 139 ? -0.363 -1.898 8.510 1.00 95.56 139 LYS A N 1
ATOM 1135 C CA . LYS A 1 139 ? 0.094 -0.905 9.491 1.00 95.56 139 LYS A CA 1
ATOM 1136 C C . LYS A 1 139 ? -0.406 0.500 9.154 1.00 95.56 139 LYS A C 1
ATOM 1138 O O . LYS A 1 139 ? -0.915 1.183 10.037 1.00 95.56 139 LYS A O 1
ATOM 1143 N N . ALA A 1 140 ? -0.354 0.906 7.886 1.00 95.81 140 ALA A N 1
ATOM 1144 C CA . ALA A 1 140 ? -0.901 2.189 7.453 1.00 95.81 140 ALA A CA 1
ATOM 1145 C C . ALA A 1 140 ? -2.427 2.264 7.639 1.00 95.81 140 ALA A C 1
ATOM 1147 O O . ALA A 1 140 ? -2.933 3.289 8.094 1.00 95.81 140 ALA A O 1
ATOM 1148 N N . LEU A 1 141 ? -3.165 1.185 7.354 1.00 95.50 141 LEU A N 1
ATOM 1149 C CA . LEU A 1 141 ? -4.606 1.116 7.625 1.00 95.50 141 LEU A CA 1
ATOM 1150 C C . LEU A 1 141 ? -4.912 1.266 9.125 1.00 95.50 141 LEU A C 1
ATOM 1152 O O . LEU A 1 141 ? -5.831 2.002 9.487 1.00 95.50 141 LEU A O 1
ATOM 1156 N N . GLN A 1 142 ? -4.136 0.616 9.993 1.00 95.06 142 GLN A N 1
ATOM 1157 C CA . GLN A 1 142 ? -4.271 0.715 11.450 1.00 95.06 142 GLN A CA 1
ATOM 1158 C C . GLN A 1 142 ? -3.966 2.138 11.942 1.00 95.06 142 GLN A C 1
ATOM 1160 O O . GLN A 1 142 ? -4.783 2.758 12.616 1.00 95.06 142 GLN A O 1
ATOM 1165 N N . GLU A 1 143 ? -2.816 2.693 11.558 1.00 95.19 143 GLU A N 1
ATOM 1166 C CA . GLU A 1 143 ? -2.305 3.961 12.094 1.00 95.19 143 GLU A CA 1
ATOM 1167 C C . GLU A 1 143 ? -3.021 5.191 11.527 1.00 95.19 143 GLU A C 1
ATOM 1169 O O . GLU A 1 143 ? -3.266 6.157 12.246 1.00 95.19 143 GLU A O 1
ATOM 1174 N N . GLN A 1 144 ? -3.361 5.177 10.236 1.00 95.56 144 GLN A N 1
ATOM 1175 C CA . GLN A 1 144 ? -3.946 6.341 9.565 1.00 95.56 144 GLN A CA 1
ATOM 1176 C C . GLN A 1 144 ? -5.472 6.305 9.548 1.00 95.56 144 GLN A C 1
ATOM 1178 O O . GLN A 1 144 ? -6.104 7.363 9.456 1.00 95.56 144 GLN A O 1
ATOM 1183 N N . CYS A 1 145 ? -6.062 5.109 9.603 1.00 95.06 145 CYS A N 1
ATOM 1184 C CA . CYS A 1 145 ? -7.488 4.892 9.375 1.00 95.06 145 CYS A CA 1
ATOM 1185 C C . CYS A 1 145 ? -8.187 4.075 10.468 1.00 95.06 145 CYS A C 1
ATOM 1187 O O . CYS A 1 145 ? -9.383 3.828 10.332 1.00 95.06 145 CYS A O 1
ATOM 1189 N N . GLY A 1 146 ? -7.488 3.698 11.546 1.00 92.62 146 GLY A N 1
ATOM 1190 C CA . GLY A 1 146 ? -8.088 2.997 12.684 1.00 92.62 146 GLY A CA 1
ATOM 1191 C C . GLY A 1 146 ? -8.643 1.622 12.321 1.00 92.62 146 GLY A C 1
ATOM 1192 O O . GLY A 1 146 ? -9.654 1.207 12.877 1.00 92.62 146 GLY A O 1
ATOM 1193 N N . TYR A 1 147 ? -8.045 0.946 11.336 1.00 91.00 147 TYR A N 1
ATOM 1194 C CA . TYR A 1 147 ? -8.430 -0.421 11.004 1.00 91.00 147 TYR A CA 1
ATOM 1195 C C . TYR A 1 147 ? -8.113 -1.358 12.173 1.00 91.00 147 TYR A C 1
ATOM 1197 O O . TYR A 1 147 ? -6.982 -1.386 12.646 1.00 91.00 147 TYR A O 1
ATOM 1205 N N . GLU A 1 148 ? -9.100 -2.140 12.599 1.00 84.56 148 GLU A N 1
ATOM 1206 C CA . GLU A 1 148 ? -8.959 -3.207 13.588 1.00 84.56 148 GLU A CA 1
ATOM 1207 C C . GLU A 1 148 ? -9.354 -4.529 12.918 1.00 84.56 148 GLU A C 1
ATOM 1209 O O . GLU A 1 148 ? -10.364 -4.586 12.202 1.00 84.56 148 GLU A O 1
ATOM 1214 N N . GLU A 1 149 ? -8.513 -5.551 13.091 1.00 66.06 149 GLU A N 1
ATOM 1215 C CA . GLU A 1 149 ? -8.709 -6.895 12.524 1.00 66.06 149 GLU A CA 1
ATOM 1216 C C . GLU A 1 149 ? -9.787 -7.702 13.259 1.00 66.06 149 GLU A C 1
ATOM 1218 O O . GLU A 1 149 ? -9.870 -7.606 14.506 1.00 66.06 149 GLU A O 1
#

Organism: NCBI:txid1448309

Sequence (149 aa):
MGHVIREFTSNTAGIRQVTMLCQHALSMDPNRGSHLWDPRLDNCFPRKTLLSQCPDSKRMATAHRQPKANWLSAVKCLSHKPRSRTFAPSHSPPDIVAYNTSGSLYDDFVFLHMEQNHWIHSTGFFLPWHRWFVYQFTKALQEQCGYEE

Secondary structure (DSSP, 8-state):
----------HHHHHHHHHHHHHHHHHS-TTTTTS---TTSTTSSSSSS-GGGS--HHHHHHHHHHHHHHHHHHHHHHTTSBPPSS---S---TTSPPP-TT-BHHHHHHHHHHHTHHHHSSSTTHHHHHHHHHHHHHHHHHHHH----

Solvent-accessible surface area (backbone atoms only — not comparable to full-atom values): 9422 Å² total; per-residue (Å²): 143,83,86,91,80,90,85,88,86,63,68,62,61,59,50,51,52,52,5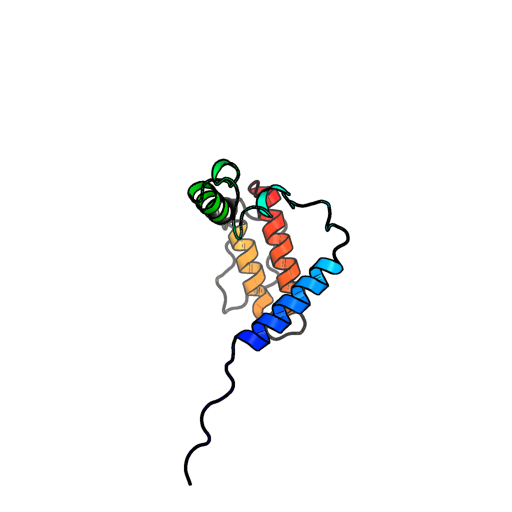0,53,51,49,55,50,53,60,70,69,45,92,60,72,86,77,71,87,82,60,83,66,63,70,73,71,68,86,86,90,79,71,80,87,68,49,78,53,73,65,56,56,55,47,61,64,47,45,61,58,50,51,51,52,52,15,53,57,45,35,56,70,32,74,44,62,91,84,71,70,83,93,63,80,59,90,92,50,82,79,85,61,90,85,40,22,35,42,50,51,57,52,48,54,51,62,64,40,40,83,62,41,49,99,42,93,39,30,66,65,50,51,54,50,50,52,50,54,49,51,49,46,28,33,76,76,43,68,45,78,135

Mean predicted aligned error: 16.34 Å

Radius of gyration: 22.93 Å; Cα contacts (8 Å, |Δi|>4): 76; chains: 1; bounding box: 45×65×53 Å

Foldseek 3Di:
DDDDDDDDDPVVVVVVVVVVVVVVVLVVDPCVPPDDPDVLVVPPDDDDDDPPSDDPPVVVVVVVVVLVVLVVQLLVLQQPAQADPPDDQPDDDPPDDPDDNRGGNNSSLVRVCVSCVVVQPPDPNVVVVVVVSVVVVVVCSCPRPVRDD